Protein AF-A0A4Q0AR81-F1 (afdb_monomer_lite)

Structure (mmCIF, N/CA/C/O backbone):
data_AF-A0A4Q0AR81-F1
#
_entry.id   AF-A0A4Q0AR81-F1
#
loop_
_atom_site.group_PDB
_atom_site.id
_atom_site.type_symbol
_atom_site.label_atom_id
_atom_site.label_alt_id
_atom_site.label_comp_id
_atom_site.label_asym_id
_atom_site.label_entity_id
_atom_site.label_seq_id
_atom_site.pdbx_PDB_ins_code
_atom_site.Cartn_x
_atom_site.Cartn_y
_atom_site.Cartn_z
_atom_site.occupancy
_atom_site.B_iso_or_equiv
_atom_site.auth_seq_id
_atom_site.auth_comp_id
_atom_site.auth_asym_id
_atom_site.auth_atom_id
_atom_site.pdbx_PDB_model_num
ATOM 1 N N . MET A 1 1 ? 65.816 3.919 56.589 1.00 37.97 1 MET A N 1
ATOM 2 C CA . MET A 1 1 ? 66.736 4.042 55.437 1.00 37.97 1 MET A CA 1
ATOM 3 C C . MET A 1 1 ? 66.403 2.938 54.441 1.00 37.97 1 MET A C 1
ATOM 5 O O . MET A 1 1 ? 66.138 1.830 54.887 1.00 37.97 1 MET A O 1
ATOM 9 N N . ASN A 1 2 ? 66.347 3.302 53.152 1.00 39.84 2 ASN A N 1
ATOM 10 C CA . ASN A 1 2 ? 66.169 2.487 51.932 1.00 39.84 2 ASN A CA 1
ATOM 11 C C . ASN A 1 2 ? 66.928 1.128 51.963 1.00 39.84 2 ASN A C 1
ATOM 13 O O . ASN A 1 2 ? 67.902 1.003 52.694 1.00 39.84 2 ASN A O 1
ATOM 17 N N . THR A 1 3 ? 66.632 0.094 51.157 1.00 45.00 3 THR A N 1
ATOM 18 C CA . THR A 1 3 ? 66.449 0.126 49.689 1.00 45.00 3 THR A CA 1
ATOM 19 C C . THR A 1 3 ? 65.910 -1.209 49.129 1.00 45.00 3 THR A C 1
ATOM 21 O O . THR A 1 3 ? 66.214 -2.271 49.656 1.00 45.00 3 THR A O 1
ATOM 24 N N . SER A 1 4 ? 65.143 -1.075 48.042 1.00 46.94 4 SER A N 1
ATOM 25 C CA . SER A 1 4 ? 64.755 -1.949 46.916 1.00 46.94 4 SER A CA 1
ATOM 26 C C . SER A 1 4 ? 65.247 -3.400 46.788 1.00 46.94 4 SER A C 1
ATOM 28 O O . SER A 1 4 ? 66.439 -3.675 46.880 1.00 46.94 4 SER A O 1
ATOM 30 N N . ASN A 1 5 ? 64.349 -4.271 46.300 1.00 48.12 5 ASN A N 1
ATOM 31 C CA . ASN A 1 5 ? 64.710 -5.273 45.293 1.00 48.12 5 ASN A CA 1
ATOM 32 C C . ASN A 1 5 ? 63.534 -5.557 44.337 1.00 48.12 5 ASN A C 1
ATOM 34 O O . ASN A 1 5 ? 62.403 -5.777 44.764 1.00 48.12 5 ASN A O 1
ATOM 38 N N . SER A 1 6 ? 63.820 -5.518 43.042 1.00 52.00 6 SER A N 1
ATOM 39 C CA . SER A 1 6 ? 62.923 -5.776 41.912 1.00 52.00 6 SER A CA 1
ATOM 40 C C . SER A 1 6 ? 63.198 -7.167 41.343 1.00 52.00 6 SER A C 1
ATOM 42 O O . SER A 1 6 ? 64.365 -7.490 41.141 1.00 52.00 6 SER A O 1
ATOM 44 N N . ASN A 1 7 ? 62.170 -7.962 41.017 1.00 49.53 7 ASN A N 1
ATOM 45 C CA . ASN A 1 7 ? 62.309 -8.971 39.964 1.00 49.53 7 ASN A CA 1
ATOM 46 C C . ASN A 1 7 ? 60.974 -9.422 39.353 1.00 49.53 7 ASN A C 1
ATOM 48 O O . ASN A 1 7 ? 59.954 -9.564 40.020 1.00 49.53 7 ASN A O 1
ATOM 52 N N . THR A 1 8 ? 61.051 -9.609 38.044 1.00 50.56 8 THR A N 1
ATOM 53 C CA . THR A 1 8 ? 60.017 -9.852 37.039 1.00 50.56 8 THR A CA 1
ATOM 54 C C . THR A 1 8 ? 59.665 -11.341 36.932 1.00 50.56 8 THR A C 1
ATOM 56 O O . THR A 1 8 ? 60.583 -12.149 36.873 1.00 50.56 8 THR A O 1
ATOM 59 N N . GLN A 1 9 ? 58.380 -11.701 36.807 1.00 44.41 9 GLN A N 1
ATOM 60 C CA . GLN A 1 9 ? 57.868 -12.934 36.158 1.00 44.41 9 GLN A CA 1
ATOM 61 C C . GLN A 1 9 ? 56.328 -12.827 36.114 1.00 44.41 9 GLN A C 1
ATOM 63 O O . GLN A 1 9 ? 55.680 -12.825 37.149 1.00 44.41 9 GLN A O 1
ATOM 68 N N . SER A 1 10 ? 55.698 -12.420 35.008 1.00 40.94 10 SER A N 1
ATOM 69 C CA . SER A 1 10 ? 55.399 -13.205 33.796 1.00 40.94 10 SER A CA 1
ATOM 70 C C . SER A 1 10 ? 54.616 -14.499 34.057 1.00 40.94 10 SER A C 1
ATOM 72 O O . SER A 1 10 ? 55.206 -15.545 34.283 1.00 40.94 10 SER A O 1
ATOM 74 N N . ASN A 1 11 ? 53.300 -14.362 33.878 1.00 49.56 11 ASN A N 1
ATOM 75 C CA . ASN A 1 11 ? 52.429 -15.214 33.066 1.00 49.56 11 ASN A CA 1
ATOM 76 C C . ASN A 1 11 ? 52.046 -16.635 33.529 1.00 49.56 11 ASN A C 1
ATOM 78 O O . ASN A 1 11 ? 52.863 -17.465 33.908 1.00 49.56 11 ASN A O 1
ATOM 82 N N . SER A 1 12 ? 50.758 -16.906 33.275 1.00 53.88 12 SER A N 1
ATOM 83 C CA . SER A 1 12 ? 50.200 -18.206 32.883 1.00 53.88 12 SER A CA 1
ATOM 84 C C . SER A 1 12 ? 49.831 -19.189 33.988 1.00 53.88 12 SER A C 1
ATOM 86 O O . SER A 1 12 ? 50.436 -20.252 34.102 1.00 53.88 12 SER A O 1
ATOM 88 N N . THR A 1 13 ? 48.758 -18.927 34.742 1.00 54.00 13 THR A N 1
ATOM 89 C CA . THR A 1 13 ? 48.017 -20.035 35.388 1.00 54.00 13 THR A CA 1
ATOM 90 C C . THR A 1 13 ? 46.534 -19.744 35.646 1.00 54.00 13 THR A C 1
ATOM 92 O O . THR A 1 13 ? 45.975 -20.228 36.623 1.00 54.0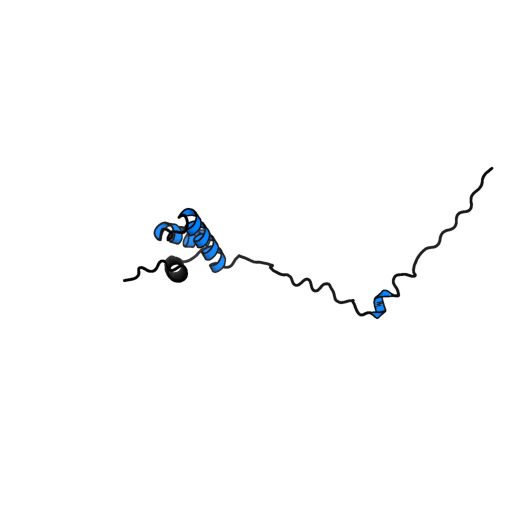0 13 THR A O 1
ATOM 95 N N . LEU A 1 14 ? 45.865 -18.967 34.784 1.00 50.53 14 LEU A N 1
ATOM 96 C CA . LEU A 1 14 ? 44.393 -18.885 34.810 1.00 50.53 14 LEU A CA 1
ATOM 97 C C . LEU A 1 14 ? 43.721 -19.311 33.497 1.00 50.53 14 LEU A C 1
ATOM 99 O O . LEU A 1 14 ? 42.560 -19.703 33.519 1.00 50.53 14 LEU A O 1
ATOM 103 N N . ASP A 1 15 ? 44.456 -19.337 32.384 1.00 52.00 15 ASP A N 1
ATOM 104 C CA . ASP A 1 15 ? 43.900 -19.687 31.069 1.00 52.00 15 ASP A CA 1
ATOM 105 C C . ASP A 1 15 ? 43.706 -21.197 30.839 1.00 52.00 15 ASP A C 1
ATOM 107 O O . ASP A 1 15 ? 43.012 -21.588 29.909 1.00 52.00 15 ASP A O 1
ATOM 111 N N . GLN A 1 16 ? 44.267 -22.076 31.680 1.00 52.66 16 GLN A N 1
ATOM 112 C CA . GLN A 1 16 ? 44.196 -23.534 31.463 1.00 52.66 16 GLN A CA 1
ATOM 113 C C . GLN A 1 16 ? 43.054 -24.255 32.198 1.00 52.66 16 GLN A C 1
ATOM 115 O O . GLN A 1 16 ? 42.892 -25.458 32.016 1.00 52.66 16 GLN A O 1
ATOM 120 N N . GLN A 1 17 ? 42.239 -23.562 33.004 1.00 47.28 17 GLN A N 1
ATOM 121 C CA . GLN A 1 17 ? 41.104 -24.196 33.704 1.00 47.28 17 GLN A CA 1
ATOM 122 C C . GLN A 1 17 ? 39.737 -23.960 33.042 1.00 47.28 17 GLN A C 1
ATOM 124 O O . GLN A 1 17 ? 38.757 -24.567 33.464 1.00 47.28 17 GLN A O 1
ATOM 129 N N . LEU A 1 18 ? 39.652 -23.142 31.985 1.00 53.31 18 LEU A N 1
ATOM 130 C CA . LEU A 1 18 ? 38.389 -22.882 31.273 1.00 53.31 18 LEU A CA 1
ATOM 131 C C . LEU A 1 18 ? 38.167 -23.765 30.030 1.00 53.31 18 LEU A C 1
ATOM 133 O O . LEU A 1 18 ? 37.046 -23.830 29.532 1.00 53.31 18 LEU A O 1
ATOM 137 N N . ASP A 1 19 ? 39.176 -24.520 29.585 1.00 52.03 19 ASP A N 1
ATOM 138 C CA . ASP A 1 19 ? 39.070 -25.426 28.425 1.00 52.03 19 ASP A CA 1
ATOM 139 C C . ASP A 1 19 ? 38.334 -26.748 28.732 1.00 52.03 19 ASP A C 1
ATOM 141 O O . ASP A 1 19 ? 37.966 -27.494 27.826 1.00 52.03 19 ASP A O 1
ATOM 145 N N . PHE A 1 20 ? 38.070 -27.051 30.010 1.00 53.12 20 PHE A N 1
ATOM 146 C CA . PHE A 1 20 ? 37.440 -28.316 30.421 1.00 53.12 20 PHE A CA 1
ATOM 147 C C . PHE A 1 20 ? 35.909 -28.334 30.283 1.00 53.12 20 PHE A C 1
ATOM 149 O O . PHE A 1 20 ? 35.294 -29.390 30.415 1.00 53.12 20 PHE A O 1
ATOM 156 N N . LEU A 1 21 ? 35.280 -27.182 30.024 1.00 53.53 21 LEU A N 1
ATOM 157 C CA . LEU A 1 21 ? 33.820 -27.068 29.908 1.00 53.53 21 LEU A CA 1
ATOM 158 C C . LEU A 1 21 ? 33.308 -27.073 28.466 1.00 53.53 21 LEU A C 1
ATOM 160 O O . LEU A 1 21 ? 32.101 -26.981 28.265 1.00 53.53 21 LEU A O 1
ATOM 164 N N . GLY A 1 22 ? 34.180 -27.175 27.456 1.00 54.56 22 GLY A N 1
ATOM 165 C CA . GLY A 1 22 ? 33.736 -27.202 26.059 1.00 54.56 22 GLY A CA 1
ATOM 166 C C . GLY A 1 22 ? 32.920 -25.969 25.644 1.00 54.56 22 GLY A C 1
ATOM 167 O O . GLY A 1 22 ? 32.195 -26.022 24.658 1.00 54.56 22 GLY A O 1
ATOM 168 N N . LEU A 1 23 ? 33.049 -24.845 26.358 1.00 54.34 23 LEU A N 1
ATOM 169 C CA . LEU A 1 23 ? 32.377 -23.579 26.047 1.00 54.34 23 LEU A CA 1
ATOM 170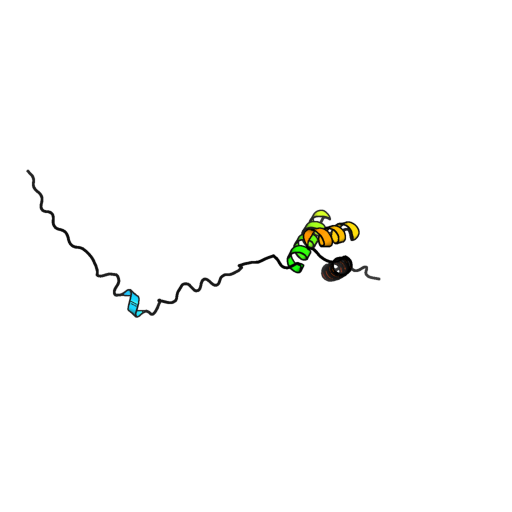 C C . LEU A 1 23 ? 33.169 -22.764 25.018 1.00 54.34 23 LEU A C 1
ATOM 172 O O . LEU A 1 23 ? 33.277 -21.546 25.117 1.00 54.34 23 LEU A O 1
ATOM 176 N N . ASN A 1 24 ? 33.710 -23.443 24.006 1.00 52.69 24 ASN A N 1
ATOM 177 C CA . ASN A 1 24 ? 34.155 -22.790 22.776 1.00 52.69 24 ASN A CA 1
ATOM 178 C C . ASN A 1 24 ? 33.021 -22.768 21.737 1.00 52.69 24 ASN A C 1
ATOM 180 O O . ASN A 1 24 ? 33.242 -22.725 20.524 1.00 52.69 24 ASN A O 1
ATOM 184 N N . GLU A 1 25 ? 31.774 -22.791 22.214 1.00 57.19 25 GLU A N 1
ATOM 185 C CA . GLU A 1 25 ? 30.666 -22.279 21.435 1.00 57.19 25 GLU A CA 1
ATOM 186 C C . GLU A 1 25 ? 30.866 -20.773 21.335 1.00 57.19 25 GLU A C 1
ATOM 188 O O . GLU A 1 25 ? 30.609 -20.002 22.261 1.00 57.19 25 GLU A O 1
ATOM 193 N N . LYS A 1 26 ? 31.372 -20.374 20.163 1.00 62.44 26 LYS A N 1
ATOM 194 C CA . LYS A 1 26 ? 31.131 -19.063 19.557 1.00 62.44 26 LYS A CA 1
ATOM 195 C C . LYS A 1 26 ? 29.803 -18.528 20.083 1.00 62.44 26 LYS A C 1
ATOM 197 O O . LYS A 1 26 ? 28.842 -19.300 20.072 1.00 62.44 26 LYS A O 1
ATOM 202 N N . PRO A 1 27 ? 29.711 -17.251 20.490 1.00 56.59 27 PRO A N 1
ATOM 203 C CA . PRO A 1 27 ? 28.424 -16.713 20.880 1.00 56.59 27 PRO A CA 1
ATOM 204 C C . PRO A 1 27 ? 27.440 -17.040 19.755 1.00 56.59 27 PRO A C 1
ATOM 206 O O . PRO A 1 27 ? 27.629 -16.596 18.619 1.00 56.59 27 PRO A O 1
ATOM 209 N N . ILE A 1 28 ? 26.422 -17.853 20.057 1.00 58.75 28 ILE A N 1
ATOM 210 C CA . ILE A 1 28 ? 25.207 -17.928 19.253 1.00 58.75 28 ILE A CA 1
ATOM 211 C C . ILE A 1 28 ? 24.525 -16.589 19.519 1.00 58.75 28 ILE A C 1
ATOM 213 O O . ILE A 1 28 ? 23.556 -16.464 20.258 1.00 58.75 28 ILE A O 1
ATOM 217 N N . VAL A 1 29 ? 25.119 -15.529 18.974 1.00 56.81 29 VAL A N 1
ATOM 218 C CA . VAL A 1 29 ? 24.356 -14.368 18.585 1.00 56.81 29 VAL A CA 1
ATOM 219 C C . VAL A 1 29 ? 23.520 -14.882 17.434 1.00 56.81 29 VAL A C 1
ATOM 221 O O . VAL A 1 29 ? 23.938 -14.842 16.281 1.00 56.81 29 VAL A O 1
ATOM 224 N N . ASP A 1 30 ? 22.347 -15.426 17.752 1.00 57.31 30 ASP A N 1
ATOM 225 C CA . ASP A 1 30 ? 21.247 -15.347 16.810 1.00 57.31 30 ASP A CA 1
ATOM 226 C C . ASP A 1 30 ? 21.217 -13.881 16.370 1.00 57.31 30 ASP A C 1
ATOM 228 O O . ASP A 1 30 ? 21.049 -13.001 17.226 1.00 57.31 30 ASP A O 1
ATOM 232 N N . PRO A 1 31 ? 21.427 -13.552 15.084 1.00 55.53 31 PRO A N 1
ATOM 233 C CA . PRO A 1 31 ? 21.101 -12.227 14.603 1.00 55.53 31 PRO A CA 1
ATOM 234 C C . PRO A 1 31 ? 19.572 -12.116 14.632 1.00 55.53 31 PRO A C 1
ATOM 236 O O . PRO A 1 31 ? 18.891 -12.220 13.612 1.00 55.53 31 PRO A O 1
ATOM 239 N N . ILE A 1 32 ? 19.018 -11.934 15.832 1.00 59.62 32 ILE A N 1
ATOM 240 C CA . ILE A 1 32 ? 17.654 -11.498 16.065 1.00 59.62 32 ILE A CA 1
ATOM 241 C C . ILE A 1 32 ? 17.556 -10.144 15.362 1.00 59.62 32 ILE A C 1
ATOM 243 O O . ILE A 1 32 ? 18.102 -9.140 15.809 1.00 59.62 32 ILE A O 1
ATOM 247 N N . LEU A 1 33 ? 16.878 -10.166 14.212 1.00 55.56 33 LEU A N 1
ATOM 248 C CA . LEU A 1 33 ? 16.496 -9.014 13.403 1.00 55.56 33 LEU A CA 1
ATOM 249 C C . LEU A 1 33 ? 17.655 -8.251 12.733 1.00 55.56 33 LEU A C 1
ATOM 251 O O . LEU A 1 33 ? 17.775 -7.036 12.863 1.00 55.56 33 LEU A O 1
ATOM 255 N N . THR A 1 34 ? 18.394 -8.902 11.825 1.00 47.78 34 THR A N 1
ATOM 256 C CA . THR A 1 34 ? 18.806 -8.155 10.617 1.00 47.78 34 THR A CA 1
ATOM 257 C C . THR A 1 34 ? 17.567 -7.955 9.754 1.00 47.78 34 THR A C 1
ATOM 259 O O . THR A 1 34 ? 17.294 -8.715 8.822 1.00 47.78 34 THR A O 1
ATOM 262 N N . ILE A 1 35 ? 16.759 -6.955 10.105 1.00 56.38 35 ILE A N 1
ATOM 263 C CA . ILE A 1 35 ? 1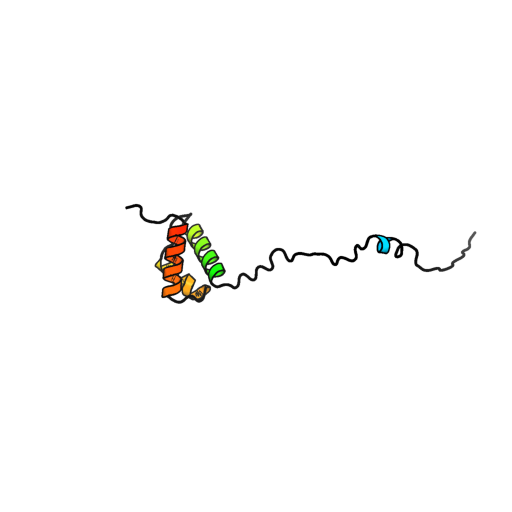5.619 -6.566 9.292 1.00 56.38 35 ILE A CA 1
ATOM 264 C C . ILE A 1 35 ? 16.157 -5.827 8.078 1.00 56.38 35 ILE A C 1
ATOM 266 O O . ILE A 1 35 ? 16.261 -4.604 8.036 1.00 56.38 35 ILE A O 1
ATOM 270 N N . ASN A 1 36 ? 16.507 -6.600 7.058 1.00 55.25 36 ASN A N 1
ATOM 271 C CA . ASN A 1 36 ? 16.549 -6.096 5.700 1.00 55.25 36 ASN A CA 1
ATOM 272 C C . ASN A 1 36 ? 15.100 -5.776 5.293 1.00 55.25 36 ASN A C 1
ATOM 274 O O . ASN A 1 36 ? 14.472 -6.526 4.549 1.00 55.25 36 ASN A O 1
ATOM 278 N N . HIS A 1 37 ? 14.559 -4.665 5.803 1.00 51.88 37 HIS A N 1
ATOM 279 C CA . HIS A 1 37 ? 13.238 -4.098 5.497 1.00 51.88 37 HIS A CA 1
ATOM 280 C C . HIS A 1 37 ? 13.129 -3.581 4.048 1.00 51.88 37 HIS A C 1
ATOM 282 O O . HIS A 1 37 ? 12.416 -2.625 3.761 1.00 51.88 37 HIS A O 1
ATOM 288 N N . ASN A 1 38 ? 13.832 -4.200 3.103 1.00 67.06 38 ASN A N 1
ATOM 289 C CA . ASN A 1 38 ? 13.902 -3.734 1.722 1.00 67.06 38 ASN A CA 1
ATOM 290 C C . ASN A 1 38 ? 12.940 -4.492 0.804 1.00 67.06 38 ASN A C 1
ATOM 292 O O . ASN A 1 38 ? 13.039 -4.390 -0.421 1.00 67.06 38 ASN A O 1
ATOM 296 N N . THR A 1 39 ? 12.000 -5.267 1.354 1.00 84.88 39 THR A N 1
ATOM 297 C CA . THR A 1 39 ? 10.960 -5.860 0.516 1.00 84.88 39 THR A CA 1
ATOM 298 C C . THR A 1 39 ? 9.903 -4.809 0.184 1.00 84.88 39 THR A C 1
ATOM 300 O O . THR A 1 39 ? 9.494 -4.001 1.020 1.00 84.88 39 THR A O 1
ATOM 303 N N . LYS A 1 40 ? 9.390 -4.842 -1.050 1.00 84.06 40 LYS A N 1
ATOM 304 C CA . LYS A 1 40 ? 8.294 -3.954 -1.481 1.00 84.06 40 LYS A CA 1
ATOM 305 C C . LYS A 1 40 ? 7.048 -4.086 -0.593 1.00 84.06 40 LYS A C 1
ATOM 307 O O . LYS A 1 40 ? 6.254 -3.155 -0.491 1.00 84.06 40 LYS A O 1
ATOM 312 N N . ALA A 1 41 ? 6.865 -5.249 0.036 1.00 84.31 41 ALA A N 1
ATOM 313 C CA . ALA A 1 41 ? 5.743 -5.524 0.923 1.00 84.31 41 ALA A CA 1
ATOM 314 C C . ALA A 1 41 ? 5.875 -4.817 2.279 1.00 84.31 41 ALA A C 1
ATOM 316 O O . ALA A 1 41 ? 4.859 -4.347 2.799 1.00 84.31 41 ALA A O 1
ATOM 317 N N . ASP A 1 42 ? 7.095 -4.725 2.815 1.00 88.50 42 ASP A N 1
ATOM 318 C CA . ASP A 1 42 ? 7.378 -4.008 4.061 1.00 88.50 42 ASP A CA 1
ATOM 319 C C . ASP A 1 42 ? 7.210 -2.504 3.864 1.00 88.50 42 ASP A C 1
ATOM 321 O O . ASP A 1 42 ? 6.467 -1.881 4.617 1.00 88.50 42 ASP A O 1
ATOM 325 N N . LEU A 1 43 ? 7.764 -1.950 2.777 1.00 90.81 43 LEU A N 1
ATOM 326 C CA . LEU A 1 43 ? 7.539 -0.549 2.398 1.00 90.81 43 LEU A CA 1
ATOM 327 C C . LEU A 1 43 ? 6.046 -0.244 2.241 1.00 90.81 43 LEU A C 1
ATOM 329 O O . LEU A 1 43 ? 5.546 0.741 2.779 1.00 90.81 43 LEU A O 1
ATOM 333 N N . GLY A 1 44 ? 5.300 -1.128 1.571 1.00 91.81 44 GLY A N 1
ATOM 334 C CA . GLY A 1 44 ? 3.853 -0.977 1.450 1.00 91.81 44 GLY A CA 1
ATOM 335 C C . GLY A 1 44 ? 3.118 -0.988 2.794 1.00 91.81 44 GLY A C 1
ATOM 336 O O . GLY A 1 44 ? 2.109 -0.296 2.943 1.00 91.81 44 GLY A O 1
ATOM 337 N N . ARG A 1 45 ? 3.626 -1.740 3.780 1.00 92.19 45 ARG A N 1
ATOM 338 C CA . ARG A 1 45 ? 3.033 -1.825 5.120 1.00 92.19 45 ARG A CA 1
ATOM 339 C C . ARG A 1 45 ? 3.313 -0.556 5.912 1.00 92.19 45 ARG A C 1
ATOM 341 O O . ARG A 1 45 ? 2.399 -0.046 6.552 1.00 92.19 45 ARG A O 1
ATOM 348 N N . THR A 1 46 ? 4.535 -0.039 5.828 1.00 93.44 46 THR A N 1
ATOM 349 C CA . THR A 1 46 ? 4.918 1.238 6.439 1.00 93.44 46 THR A CA 1
ATOM 350 C C . THR A 1 46 ? 4.054 2.372 5.899 1.00 93.44 46 THR A C 1
ATOM 352 O O . THR A 1 46 ? 3.382 3.036 6.684 1.00 93.44 46 THR A O 1
ATOM 355 N N . ILE A 1 47 ? 3.949 2.500 4.570 1.00 93.94 47 ILE A N 1
ATOM 356 C CA . ILE A 1 47 ? 3.104 3.515 3.918 1.00 93.94 47 ILE A CA 1
ATOM 357 C C . ILE A 1 47 ? 1.651 3.392 4.384 1.00 93.94 47 ILE A C 1
ATOM 359 O O . ILE A 1 47 ? 1.022 4.386 4.728 1.00 93.94 47 ILE A O 1
ATOM 363 N N . TRP A 1 48 ? 1.100 2.175 4.424 1.00 93.50 48 TRP A N 1
ATOM 364 C CA . TRP A 1 48 ? -0.265 1.965 4.904 1.00 93.50 48 TRP A CA 1
ATOM 365 C C . TRP A 1 48 ? -0.45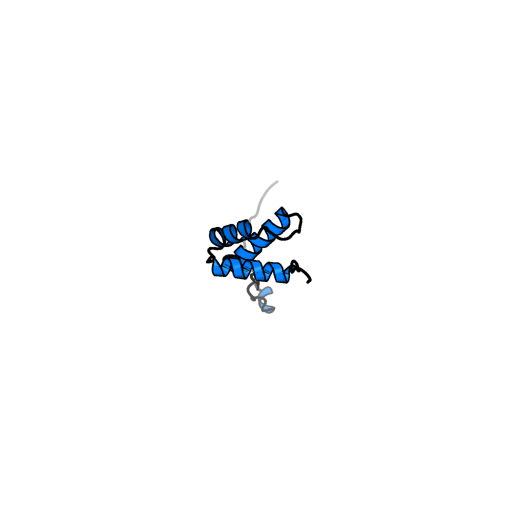0 2.428 6.354 1.00 93.50 48 TRP A C 1
ATOM 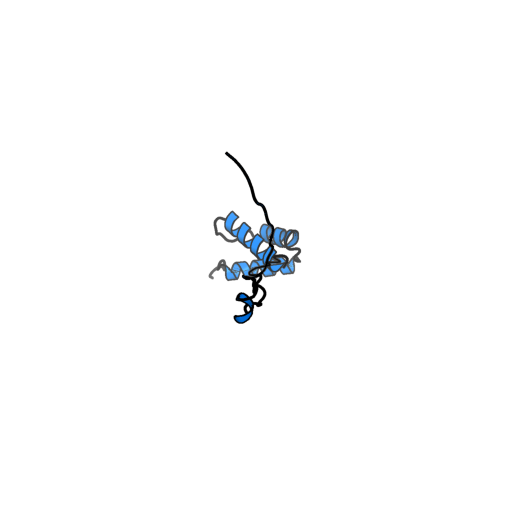367 O O . TRP A 1 48 ? -1.414 3.131 6.650 1.00 93.50 48 TRP A O 1
ATOM 377 N N . ASN A 1 49 ? 0.459 2.043 7.250 1.00 92.56 49 ASN A N 1
ATOM 378 C CA . ASN A 1 49 ? 0.372 2.389 8.666 1.00 92.56 49 ASN A CA 1
ATOM 379 C C . ASN A 1 49 ? 0.460 3.901 8.887 1.00 92.56 49 ASN A C 1
ATOM 381 O O . ASN A 1 49 ? -0.348 4.447 9.633 1.00 92.56 49 ASN A O 1
ATOM 385 N N . GLU A 1 50 ? 1.386 4.579 8.210 1.00 93.69 50 GLU A N 1
ATOM 386 C CA . GLU A 1 50 ? 1.500 6.039 8.255 1.00 93.69 50 GLU A CA 1
ATOM 387 C C . GLU A 1 50 ? 0.212 6.721 7.797 1.00 93.69 50 GLU A C 1
ATOM 389 O O . GLU A 1 50 ? -0.268 7.645 8.449 1.00 93.69 50 GLU A O 1
ATOM 394 N N . GLU A 1 51 ? -0.390 6.240 6.708 1.00 93.56 51 GLU A N 1
ATOM 395 C CA . GLU A 1 51 ? -1.632 6.811 6.196 1.00 93.56 51 GLU A CA 1
ATOM 396 C C . GLU A 1 51 ? -2.797 6.584 7.171 1.00 93.56 51 GLU A C 1
ATOM 398 O O . GLU A 1 51 ? -3.581 7.500 7.409 1.00 93.56 51 GLU A O 1
ATOM 403 N N . VAL A 1 52 ? -2.893 5.404 7.793 1.00 92.50 52 VAL A N 1
ATOM 404 C CA . VAL A 1 52 ? -3.900 5.132 8.835 1.00 92.50 52 VAL A CA 1
ATOM 405 C C . VAL A 1 52 ? -3.711 6.065 10.033 1.00 92.50 52 VAL A C 1
ATOM 407 O O . VAL A 1 52 ? -4.692 6.618 10.527 1.00 92.50 52 VAL A O 1
ATOM 410 N N . VAL A 1 53 ? -2.469 6.279 10.481 1.00 92.56 53 VAL A N 1
ATOM 411 C CA . VAL A 1 53 ? -2.158 7.214 11.575 1.00 92.56 53 VAL A CA 1
ATOM 412 C C . VAL A 1 53 ? -2.524 8.645 11.181 1.00 92.56 53 VAL A C 1
ATOM 414 O O . VAL A 1 53 ? -3.182 9.331 11.958 1.00 92.56 53 VAL A O 1
ATOM 417 N N . SER A 1 54 ? -2.193 9.072 9.958 1.00 92.12 54 SER A N 1
ATOM 418 C CA . SER A 1 54 ? -2.543 10.406 9.448 1.00 92.12 54 SER A CA 1
ATOM 419 C C . SER A 1 54 ? -4.057 10.639 9.371 1.00 92.12 54 SER A C 1
ATOM 421 O O . SER A 1 54 ? -4.526 11.765 9.513 1.00 92.12 54 SER A O 1
ATOM 423 N N . MET A 1 55 ? -4.824 9.561 9.194 1.00 89.81 55 MET A N 1
ATOM 424 C CA . MET A 1 55 ? -6.284 9.560 9.159 1.00 89.81 55 MET A CA 1
ATOM 425 C C . MET A 1 55 ? -6.913 9.282 10.536 1.00 89.81 55 MET A C 1
ATOM 427 O O . MET A 1 55 ? -8.094 8.941 10.605 1.00 89.81 55 MET A O 1
ATOM 431 N N . ASN A 1 56 ? -6.158 9.388 11.637 1.00 90.25 56 ASN A N 1
ATOM 432 C CA . ASN A 1 56 ? -6.625 9.110 13.003 1.00 90.25 56 ASN A CA 1
ATOM 433 C C . ASN A 1 56 ? -7.285 7.724 13.154 1.00 90.25 56 ASN A C 1
ATOM 435 O O . ASN A 1 56 ? -8.318 7.572 13.808 1.00 90.25 56 ASN A O 1
ATOM 439 N N . GLY A 1 57 ? -6.721 6.703 12.504 1.00 87.12 57 GLY A N 1
ATOM 440 C CA . GLY A 1 57 ? -7.249 5.337 12.525 1.00 87.12 57 GLY A CA 1
ATOM 441 C C . GLY A 1 57 ? -8.373 5.065 11.519 1.00 87.12 57 GLY A C 1
ATOM 442 O O . GLY A 1 57 ? -8.894 3.951 11.486 1.00 87.12 57 GLY A O 1
ATOM 443 N N . GLN A 1 58 ? -8.758 6.042 10.692 1.00 89.25 58 GLN A N 1
ATOM 444 C CA . GLN A 1 58 ? -9.740 5.846 9.624 1.00 89.25 58 GLN A CA 1
ATOM 445 C C . GLN A 1 58 ? -9.113 5.241 8.359 1.00 89.25 58 GLN A C 1
ATOM 447 O O . GLN A 1 58 ? -7.896 5.131 8.212 1.00 89.25 58 GLN A O 1
ATOM 452 N N . CYS A 1 59 ? -9.972 4.835 7.420 1.00 89.12 59 CYS A N 1
ATOM 453 C CA . CYS A 1 59 ? -9.542 4.255 6.154 1.00 89.12 59 CYS A CA 1
ATOM 454 C C . CYS A 1 59 ? -8.705 5.266 5.340 1.00 89.12 59 CYS A C 1
ATOM 456 O O . CYS A 1 59 ? -9.221 6.334 5.002 1.00 89.12 59 CYS A O 1
ATOM 458 N N . PRO A 1 60 ? -7.476 4.907 4.927 1.00 91.56 60 PRO A N 1
ATOM 459 C CA . PRO A 1 60 ? -6.639 5.743 4.073 1.00 91.56 60 PRO A CA 1
ATOM 460 C C . PRO A 1 60 ? -7.301 6.138 2.752 1.00 91.56 60 PRO A C 1
ATOM 462 O O . PRO A 1 60 ? -8.026 5.337 2.137 1.00 91.56 60 PRO A O 1
ATOM 465 N N . ILE A 1 61 ? -7.008 7.350 2.272 1.00 92.50 61 ILE A N 1
ATOM 466 C CA . ILE A 1 61 ? -7.518 7.862 0.995 1.00 92.50 61 ILE A CA 1
ATOM 467 C C . ILE A 1 61 ? -6.874 7.087 -0.151 1.00 92.50 61 ILE A C 1
ATOM 469 O O . ILE A 1 61 ? -5.688 7.223 -0.444 1.00 92.50 61 ILE A O 1
ATOM 473 N N . ARG A 1 62 ? -7.693 6.319 -0.877 1.00 91.44 62 ARG A N 1
ATOM 474 C CA . ARG A 1 62 ? -7.230 5.408 -1.932 1.00 91.44 62 ARG A CA 1
ATOM 475 C C . ARG A 1 62 ? -6.275 6.053 -2.939 1.00 91.44 62 ARG A C 1
ATOM 477 O O . ARG A 1 62 ? -5.273 5.439 -3.289 1.00 91.44 62 ARG A O 1
ATOM 484 N N . ALA A 1 63 ? -6.598 7.242 -3.447 1.00 92.62 63 ALA A N 1
ATOM 485 C CA . ALA A 1 63 ? -5.790 7.900 -4.475 1.00 92.62 63 ALA A CA 1
ATOM 486 C C . ALA A 1 63 ? -4.386 8.257 -3.960 1.00 92.62 63 ALA A C 1
ATOM 488 O O . ALA A 1 63 ? -3.396 7.953 -4.626 1.00 92.62 63 ALA A O 1
ATOM 489 N N . THR A 1 64 ? -4.310 8.836 -2.760 1.00 94.06 64 THR A N 1
ATOM 490 C CA . THR A 1 64 ? -3.061 9.240 -2.104 1.00 94.06 64 THR A CA 1
ATOM 491 C C . THR A 1 64 ? -2.200 8.029 -1.778 1.00 94.06 64 THR A C 1
ATOM 493 O O . THR A 1 64 ? -1.056 7.945 -2.227 1.00 94.06 64 THR A O 1
ATOM 496 N N . THR A 1 65 ? -2.778 7.031 -1.110 1.00 94.31 65 THR A N 1
ATOM 497 C CA . THR A 1 65 ? -2.049 5.826 -0.710 1.00 94.31 65 THR A CA 1
ATOM 498 C C . THR A 1 65 ? -1.544 5.041 -1.924 1.00 94.31 65 THR A C 1
ATOM 500 O O . THR A 1 65 ? -0.401 4.599 -1.933 1.00 94.31 65 THR A O 1
ATOM 503 N N . ILE A 1 66 ? -2.340 4.902 -2.997 1.00 95.25 66 ILE A N 1
ATOM 504 C CA . ILE A 1 66 ? -1.879 4.236 -4.232 1.00 95.25 66 ILE A CA 1
ATOM 505 C C . ILE A 1 66 ? -0.715 4.997 -4.870 1.00 95.25 66 ILE A C 1
ATOM 507 O O . ILE A 1 66 ? 0.234 4.358 -5.320 1.00 95.25 66 ILE A O 1
ATOM 511 N N . LYS A 1 67 ? -0.762 6.336 -4.901 1.00 96.06 67 LYS A N 1
ATOM 512 C CA . LYS A 1 67 ? 0.337 7.148 -5.440 1.00 96.06 67 LYS A CA 1
ATOM 513 C C . LYS A 1 67 ? 1.630 6.894 -4.662 1.00 96.06 67 LYS A C 1
ATOM 515 O O . LYS A 1 67 ? 2.640 6.595 -5.290 1.00 96.06 67 LYS A O 1
ATOM 520 N N . ARG A 1 68 ? 1.571 6.913 -3.326 1.00 94.75 68 ARG A N 1
ATOM 521 C CA . ARG A 1 68 ? 2.728 6.635 -2.458 1.00 94.75 68 ARG A CA 1
ATOM 522 C C . ARG A 1 68 ? 3.257 5.213 -2.618 1.00 94.75 68 ARG A C 1
ATOM 524 O O . ARG A 1 68 ? 4.452 5.014 -2.784 1.00 94.75 68 ARG A O 1
ATOM 531 N N . LEU A 1 69 ? 2.375 4.218 -2.685 1.00 94.69 69 LEU A N 1
ATOM 532 C CA . LEU A 1 69 ? 2.757 2.826 -2.953 1.00 94.69 69 LEU A CA 1
ATOM 533 C C . LEU A 1 69 ? 3.486 2.661 -4.299 1.00 94.69 69 LEU A C 1
ATOM 535 O O . LEU A 1 69 ? 4.386 1.831 -4.420 1.00 94.69 69 LEU A O 1
ATOM 539 N N . MET A 1 70 ? 3.115 3.440 -5.315 1.00 94.75 70 MET A N 1
ATOM 540 C CA . MET A 1 70 ? 3.810 3.420 -6.602 1.00 94.75 70 MET A CA 1
ATOM 541 C C . MET A 1 70 ? 5.181 4.097 -6.530 1.00 94.75 70 MET A C 1
ATOM 543 O O . MET A 1 70 ? 6.132 3.564 -7.093 1.00 94.75 70 MET A O 1
ATOM 547 N N . THR A 1 71 ? 5.292 5.242 -5.851 1.00 94.69 71 THR A N 1
ATOM 548 C CA . THR A 1 71 ? 6.528 6.042 -5.815 1.00 94.69 71 THR A CA 1
ATOM 549 C C . THR A 1 71 ? 7.553 5.533 -4.806 1.00 94.69 71 THR A C 1
ATOM 551 O O . THR A 1 71 ? 8.734 5.474 -5.120 1.00 94.69 71 THR A O 1
ATOM 554 N N . GLU A 1 72 ? 7.117 5.157 -3.605 1.00 92.50 72 GLU A N 1
ATOM 555 C CA . GLU A 1 72 ? 7.999 4.782 -2.493 1.00 92.50 72 GLU A CA 1
ATOM 556 C C . GLU A 1 72 ? 8.262 3.269 -2.474 1.00 92.50 72 GLU A C 1
ATOM 558 O O . GLU A 1 72 ? 9.402 2.836 -2.334 1.00 92.50 72 GLU A O 1
ATOM 563 N N . ALA A 1 73 ? 7.232 2.442 -2.699 1.00 90.19 73 ALA A N 1
ATOM 564 C CA . ALA A 1 73 ? 7.382 0.982 -2.734 1.00 90.19 73 ALA A CA 1
ATOM 565 C C . ALA A 1 73 ? 7.655 0.416 -4.145 1.00 90.19 73 ALA A C 1
ATOM 567 O O . ALA A 1 73 ? 7.766 -0.804 -4.310 1.00 90.19 73 ALA A O 1
ATOM 568 N N . ASN A 1 74 ? 7.770 1.273 -5.173 1.00 91.50 74 ASN A N 1
ATOM 569 C CA . ASN A 1 74 ? 8.007 0.883 -6.573 1.00 91.50 74 ASN A CA 1
ATOM 570 C C . ASN A 1 74 ? 7.057 -0.233 -7.055 1.00 91.50 74 ASN A C 1
ATOM 572 O O . ASN A 1 74 ? 7.465 -1.210 -7.709 1.00 91.50 74 ASN A O 1
ATOM 576 N N . LEU A 1 75 ? 5.783 -0.124 -6.666 1.00 90.75 75 LEU A N 1
ATOM 577 C CA . LEU A 1 75 ? 4.718 -1.021 -7.101 1.00 90.75 75 LEU A CA 1
ATOM 578 C C . LEU A 1 75 ? 4.107 -0.526 -8.414 1.00 90.75 75 LEU A C 1
ATOM 580 O O . LEU A 1 75 ? 3.965 0.668 -8.660 1.00 90.75 75 LEU A O 1
ATOM 584 N N . THR A 1 76 ? 3.672 -1.461 -9.256 1.00 94.88 76 THR A N 1
ATOM 585 C CA . THR A 1 76 ? 2.855 -1.110 -10.422 1.00 94.88 76 THR A CA 1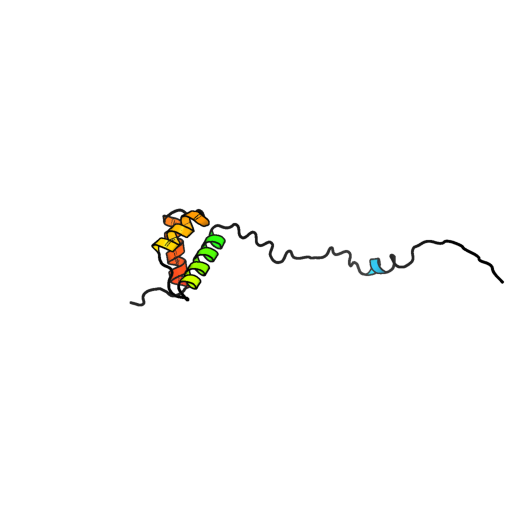
ATOM 586 C C . THR A 1 76 ? 1.488 -0.602 -9.966 1.00 94.88 76 THR A C 1
ATOM 588 O O . THR A 1 76 ? 1.017 -0.945 -8.881 1.00 94.88 76 THR A O 1
ATOM 591 N N . LYS A 1 77 ? 0.789 0.161 -10.814 1.00 93.44 77 LYS A N 1
ATOM 592 C CA . LYS A 1 77 ? -0.572 0.644 -10.513 1.00 93.44 77 LYS A CA 1
ATOM 593 C C . LYS A 1 77 ? -1.525 -0.493 -10.117 1.00 93.44 77 LYS A C 1
ATOM 595 O O . LYS A 1 77 ? -2.309 -0.350 -9.178 1.00 93.44 77 LYS A O 1
ATOM 600 N N . ALA A 1 78 ? -1.434 -1.630 -10.813 1.00 94.62 78 ALA A N 1
ATOM 601 C CA . ALA A 1 78 ? -2.197 -2.832 -10.489 1.00 94.62 78 ALA A CA 1
ATOM 602 C C . ALA A 1 78 ? -1.784 -3.409 -9.125 1.00 94.62 78 ALA A C 1
ATOM 604 O O . ALA A 1 78 ? -2.648 -3.646 -8.282 1.00 94.62 78 ALA A O 1
ATOM 605 N N . GLY A 1 79 ? -0.478 -3.551 -8.871 1.00 93.62 79 GLY A N 1
ATOM 606 C CA . GLY A 1 79 ? 0.053 -4.041 -7.597 1.00 93.62 79 GLY A CA 1
ATOM 607 C C . GLY A 1 79 ? -0.356 -3.173 -6.405 1.00 93.62 79 GLY A C 1
ATOM 608 O O . GLY A 1 79 ? -0.872 -3.694 -5.420 1.00 93.62 79 GLY A O 1
ATOM 609 N N . ALA A 1 80 ? -0.222 -1.851 -6.518 1.00 94.25 80 ALA A N 1
ATOM 610 C CA . ALA A 1 80 ? -0.624 -0.894 -5.489 1.00 94.25 80 ALA A CA 1
ATOM 611 C C . ALA A 1 80 ? -2.140 -0.930 -5.217 1.00 94.25 80 ALA A C 1
ATOM 613 O O . ALA A 1 80 ? -2.568 -0.934 -4.063 1.00 94.25 80 ALA A O 1
ATOM 614 N N . SER A 1 81 ? -2.968 -1.020 -6.266 1.00 95.00 81 SER A N 1
ATOM 615 C CA . SER A 1 81 ? -4.427 -1.134 -6.120 1.00 95.00 81 SER A CA 1
ATOM 616 C C . SER A 1 81 ? -4.844 -2.435 -5.428 1.00 95.00 81 SER A C 1
ATOM 618 O O . SER A 1 81 ? -5.726 -2.420 -4.565 1.00 95.00 81 SER A O 1
ATOM 620 N N . THR A 1 82 ? -4.213 -3.557 -5.779 1.00 95.25 82 THR A N 1
ATOM 621 C CA . THR A 1 82 ? -4.451 -4.852 -5.124 1.00 95.25 82 THR A CA 1
ATOM 622 C C . THR A 1 82 ? -3.989 -4.823 -3.670 1.00 95.25 82 THR A C 1
ATOM 624 O O . THR A 1 82 ? -4.725 -5.258 -2.784 1.00 95.25 82 THR A O 1
ATOM 627 N N . TYR A 1 83 ? -2.814 -4.248 -3.403 1.00 94.56 83 TYR A N 1
ATOM 628 C CA . TYR A 1 83 ? -2.281 -4.099 -2.051 1.00 94.56 83 TYR A CA 1
ATOM 629 C C . TYR A 1 83 ? -3.230 -3.292 -1.160 1.00 94.56 83 TYR A C 1
ATOM 631 O O . TYR A 1 83 ? -3.632 -3.771 -0.099 1.00 94.56 83 TYR A O 1
ATOM 639 N N . TYR A 1 84 ? -3.670 -2.120 -1.631 1.00 94.38 84 TYR A N 1
ATOM 640 C CA . TYR A 1 84 ? -4.627 -1.270 -0.923 1.00 94.38 84 TYR A CA 1
ATOM 641 C C . TYR A 1 84 ? -5.919 -2.024 -0.584 1.00 94.38 84 TYR A C 1
ATOM 643 O O . TYR A 1 84 ? -6.384 -1.979 0.551 1.00 94.38 84 TYR A O 1
ATOM 651 N N . GLN A 1 85 ? -6.496 -2.758 -1.540 1.00 94.12 85 GLN A N 1
ATOM 652 C CA . GLN A 1 85 ? -7.720 -3.527 -1.293 1.00 94.12 85 GLN A CA 1
ATOM 653 C C . GLN A 1 85 ? -7.517 -4.636 -0.260 1.00 94.12 85 GLN A C 1
ATOM 655 O O . GLN A 1 85 ? -8.379 -4.842 0.594 1.00 94.12 85 GLN A O 1
ATOM 660 N N . ASN A 1 86 ? -6.385 -5.336 -0.318 1.00 93.50 86 ASN A N 1
ATOM 661 C CA . ASN A 1 86 ? -6.062 -6.387 0.640 1.00 93.50 86 ASN A CA 1
ATOM 662 C C . ASN A 1 86 ? -5.877 -5.818 2.049 1.00 93.50 86 ASN A C 1
ATOM 664 O O . ASN A 1 86 ? -6.415 -6.383 2.999 1.00 93.50 86 ASN A O 1
ATOM 668 N N . MET A 1 87 ? -5.178 -4.689 2.191 1.00 92.31 87 MET A N 1
ATOM 669 C CA . MET A 1 87 ? -5.007 -4.034 3.491 1.00 92.31 87 MET A CA 1
ATOM 670 C C . MET A 1 87 ? -6.319 -3.454 4.018 1.00 92.31 87 MET A C 1
ATOM 672 O O . MET A 1 87 ? -6.651 -3.669 5.180 1.00 92.31 87 MET A O 1
ATOM 676 N N . LYS A 1 88 ? -7.132 -2.839 3.153 1.00 91.56 88 LYS A N 1
ATOM 677 C CA . LYS A 1 88 ? -8.473 -2.353 3.504 1.00 91.56 88 LYS A CA 1
ATOM 678 C C . LYS A 1 88 ? -9.360 -3.473 4.060 1.00 91.56 88 LYS A C 1
ATOM 680 O O . LYS A 1 88 ? -10.048 -3.269 5.056 1.00 91.56 88 LYS A O 1
ATOM 685 N N . LYS A 1 89 ? -9.323 -4.659 3.439 1.00 91.38 89 LYS A N 1
ATOM 686 C CA . LYS A 1 89 ? -10.036 -5.856 3.917 1.00 91.38 89 LYS A CA 1
ATOM 687 C C . LYS A 1 89 ? -9.498 -6.344 5.260 1.00 91.38 89 LYS A C 1
ATOM 689 O O . LYS A 1 89 ? -10.289 -6.584 6.164 1.00 91.38 89 LYS A O 1
ATOM 694 N N . LYS A 1 90 ? -8.172 -6.452 5.403 1.00 90.00 90 LYS A N 1
ATOM 695 C CA . LYS A 1 90 ? -7.521 -6.882 6.653 1.00 90.00 90 LYS A CA 1
ATOM 696 C C . LYS A 1 90 ? -7.814 -5.947 7.826 1.00 90.00 90 LYS A C 1
ATOM 698 O O . LYS A 1 90 ? -8.025 -6.424 8.931 1.00 90.00 90 LYS A O 1
ATOM 703 N N . ALA A 1 91 ? -7.864 -4.643 7.574 1.00 87.38 91 ALA A N 1
ATOM 704 C CA . ALA A 1 91 ? -8.181 -3.627 8.573 1.00 87.38 91 ALA A CA 1
ATOM 705 C C . ALA A 1 91 ? -9.687 -3.521 8.891 1.00 87.38 91 ALA A C 1
ATOM 707 O O . ALA A 1 91 ? -10.082 -2.705 9.714 1.00 87.38 91 ALA A O 1
ATOM 708 N N . GLY A 1 92 ? -10.547 -4.310 8.236 1.00 87.12 92 GLY A N 1
ATOM 709 C CA . GLY A 1 92 ? -11.985 -4.312 8.513 1.00 87.12 92 GLY A CA 1
ATOM 710 C C . GLY A 1 92 ? -12.759 -3.125 7.931 1.00 87.12 92 GLY A C 1
ATOM 711 O O . GLY A 1 92 ? -13.958 -3.017 8.166 1.00 87.12 92 GLY A O 1
ATOM 712 N N . PHE A 1 93 ? -12.139 -2.280 7.100 1.00 83.94 93 PHE A N 1
ATOM 713 C CA . PHE A 1 93 ? -12.794 -1.145 6.426 1.00 83.94 93 PHE A CA 1
ATOM 714 C C . PHE A 1 93 ? -13.694 -1.563 5.245 1.00 83.94 93 PHE A C 1
ATOM 716 O O . PHE A 1 93 ? -13.934 -0.784 4.319 1.00 83.94 93 PHE A O 1
ATOM 723 N N . VAL A 1 94 ? -14.156 -2.813 5.209 1.00 76.19 94 VAL A N 1
ATOM 724 C CA . VAL A 1 94 ? -15.115 -3.274 4.202 1.00 76.19 94 VAL A CA 1
ATOM 725 C C . VAL A 1 94 ? -16.494 -2.734 4.548 1.00 76.19 94 VAL A C 1
ATOM 727 O O . VAL A 1 94 ? -16.973 -2.920 5.662 1.00 76.19 94 VAL A O 1
ATOM 730 N N . ASN A 1 95 ? -17.133 -2.068 3.585 1.00 63.78 95 ASN A N 1
ATOM 731 C CA . ASN A 1 95 ? -18.521 -1.653 3.726 1.00 63.78 95 ASN A CA 1
ATOM 732 C C . ASN A 1 95 ? -19.344 -2.912 4.012 1.00 63.78 95 ASN A C 1
ATOM 734 O O . ASN A 1 95 ? -19.453 -3.787 3.147 1.00 63.78 95 ASN A O 1
ATOM 738 N N . LYS A 1 96 ? -19.878 -3.021 5.230 1.00 58.16 96 LYS A N 1
ATOM 739 C CA . LYS A 1 96 ? -20.923 -3.996 5.519 1.00 58.16 96 LYS A CA 1
ATOM 740 C C . LYS A 1 96 ? -22.131 -3.567 4.684 1.00 58.16 96 LYS A C 1
ATOM 742 O O . LYS A 1 96 ? -22.547 -2.414 4.775 1.00 58.16 96 LYS A O 1
ATOM 747 N N . LYS A 1 97 ? -22.550 -4.448 3.775 1.00 48.00 97 LYS A N 1
ATOM 748 C CA . LYS A 1 97 ? -23.808 -4.302 3.039 1.00 48.00 97 LYS A CA 1
ATOM 749 C C . LYS A 1 97 ? -24.981 -4.431 3.996 1.00 48.00 97 LYS A C 1
ATOM 751 O O . LYS A 1 97 ? -24.823 -5.187 4.982 1.00 48.00 97 LYS A O 1
#

pLDDT: mean 75.11, std 19.84, range [37.97, 96.06]

Radius of gyration: 30.44 Å; chains: 1; bounding box: 90×39×66 Å

Secondary structure (DSSP, 8-state):
------------SSTTSSGGG----------TT-----SHHHHHHHHHHHHHHHTTTSPP-HHHHHHHHHHTS---HHHHHHHHHHHHHHTT-----

Sequence (97 aa):
MNTSNSNTQSNSTLDQQLDFLGLNEKPIVDPILTINHNTKADLGRTIWNEEVVSMNGQCPIRATTIKRLMTEANLTKAGASTYYQNMKKKAGFVNKK

Foldseek 3Di:
DDDDDDDDDDDDDPVPPPVVVVPPPDPPPPVPDPPPCLALLSQLVVLLVVQCVVVVNDQGDLVVSLVCSCPRSVDDSVRSNVSSVVVCVVSVVDPDD